Protein AF-A0A848P712-F1 (afdb_monomer_lite)

Organism: NCBI:txid190721

Structure (mmCIF, N/CA/C/O backbone):
data_AF-A0A848P712-F1
#
_entry.id   AF-A0A848P712-F1
#
loop_
_atom_site.group_PDB
_atom_site.id
_atom_site.type_symbol
_atom_site.label_atom_id
_atom_site.label_alt_id
_atom_site.label_comp_id
_atom_site.label_asym_id
_atom_site.label_entity_id
_atom_site.label_seq_id
_atom_site.pdbx_PDB_ins_code
_atom_site.Cartn_x
_atom_site.Cartn_y
_atom_site.Cartn_z
_atom_site.occupancy
_atom_site.B_iso_or_equiv
_atom_site.auth_seq_id
_atom_site.auth_comp_id
_atom_site.auth_asym_id
_atom_site.auth_atom_id
_atom_site.pdbx_PDB_model_num
ATOM 1 N N . MET A 1 1 ? 20.529 9.774 -14.842 1.00 45.62 1 MET A N 1
ATOM 2 C CA . MET A 1 1 ? 19.354 10.521 -14.344 1.00 45.62 1 MET A CA 1
ATOM 3 C C . MET A 1 1 ? 18.748 9.680 -13.233 1.00 45.62 1 MET A C 1
ATOM 5 O O . MET A 1 1 ? 18.475 8.518 -13.488 1.00 45.62 1 MET A O 1
ATOM 9 N N . TRP A 1 2 ? 18.683 10.189 -12.001 1.00 51.09 2 TRP A N 1
ATOM 10 C CA . TRP A 1 2 ? 18.174 9.441 -10.843 1.00 51.09 2 TRP A CA 1
ATOM 11 C C . TRP A 1 2 ? 16.652 9.620 -10.785 1.00 51.09 2 TRP A C 1
ATOM 13 O O . TRP A 1 2 ? 16.185 10.758 -10.772 1.00 51.09 2 TRP A O 1
ATOM 23 N N . GLY A 1 3 ? 15.893 8.524 -10.822 1.00 56.81 3 GLY A N 1
ATOM 24 C CA . GLY A 1 3 ? 14.435 8.527 -10.671 1.00 56.81 3 GLY A CA 1
ATOM 25 C C . GLY A 1 3 ? 14.047 8.140 -9.246 1.00 56.81 3 GLY A C 1
ATOM 26 O O . GLY A 1 3 ? 14.625 7.211 -8.686 1.00 56.81 3 GLY A O 1
ATOM 27 N N . PHE A 1 4 ? 13.092 8.854 -8.651 1.00 61.91 4 PHE A N 1
ATOM 28 C CA . PHE A 1 4 ? 12.530 8.501 -7.348 1.00 61.91 4 PHE A CA 1
ATOM 29 C C . PHE A 1 4 ? 11.230 7.727 -7.552 1.00 61.91 4 PHE A C 1
ATOM 31 O O . PHE A 1 4 ? 10.276 8.258 -8.118 1.00 61.91 4 PHE A O 1
ATOM 38 N N . HIS A 1 5 ? 11.195 6.492 -7.057 1.00 65.94 5 HIS A N 1
ATOM 39 C CA . HIS A 1 5 ? 10.010 5.644 -7.076 1.00 65.94 5 HIS A CA 1
ATOM 40 C C . HIS A 1 5 ? 9.353 5.691 -5.694 1.00 65.94 5 HIS A C 1
ATOM 42 O O . HIS A 1 5 ? 9.970 5.319 -4.699 1.00 65.94 5 HIS A O 1
ATOM 48 N N . ILE A 1 6 ? 8.115 6.186 -5.616 1.00 74.50 6 ILE A N 1
ATOM 49 C CA . ILE A 1 6 ? 7.359 6.249 -4.356 1.00 74.50 6 ILE A CA 1
ATOM 50 C C . ILE A 1 6 ? 6.385 5.075 -4.307 1.00 74.50 6 ILE A C 1
ATOM 52 O O . ILE A 1 6 ? 5.534 4.920 -5.188 1.00 74.50 6 ILE A O 1
ATOM 56 N N . HIS A 1 7 ? 6.497 4.263 -3.260 1.00 84.81 7 HIS A N 1
ATOM 57 C CA . HIS A 1 7 ? 5.634 3.117 -3.013 1.00 84.81 7 HIS A CA 1
ATOM 58 C C . HIS A 1 7 ? 5.593 2.749 -1.521 1.00 84.81 7 HIS A C 1
ATOM 60 O O . HIS A 1 7 ? 6.500 3.077 -0.759 1.00 84.81 7 HIS A O 1
ATOM 66 N N . LEU A 1 8 ? 4.551 2.023 -1.118 1.00 89.25 8 LEU A N 1
ATOM 67 C CA . LEU A 1 8 ? 4.442 1.360 0.177 1.00 89.25 8 LEU A CA 1
ATOM 68 C C . LEU A 1 8 ? 5.019 -0.049 0.042 1.00 89.25 8 LEU A C 1
ATOM 70 O O . LEU A 1 8 ? 4.466 -0.853 -0.701 1.00 89.25 8 LEU A O 1
ATOM 74 N N . ASP A 1 9 ? 6.103 -0.353 0.748 1.00 92.56 9 ASP A N 1
ATOM 75 C CA . ASP A 1 9 ? 6.620 -1.721 0.857 1.00 92.56 9 ASP A CA 1
ATOM 76 C C . ASP A 1 9 ? 5.782 -2.526 1.862 1.00 92.56 9 ASP A C 1
ATOM 78 O O . ASP A 1 9 ? 5.662 -2.136 3.026 1.00 92.56 9 ASP A O 1
ATOM 82 N N . ILE A 1 10 ? 5.162 -3.623 1.413 1.00 93.31 10 ILE A N 1
ATOM 83 C CA . ILE A 1 10 ? 4.196 -4.374 2.226 1.00 93.31 10 ILE A CA 1
ATOM 84 C C . ILE A 1 10 ? 4.887 -5.044 3.417 1.00 93.31 10 ILE A C 1
ATOM 86 O O . ILE A 1 10 ? 4.397 -4.948 4.542 1.00 93.31 10 ILE A O 1
ATOM 90 N N . GLU A 1 11 ? 6.006 -5.737 3.195 1.00 94.44 11 GLU A N 1
ATOM 91 C CA . GLU A 1 11 ? 6.683 -6.478 4.268 1.00 94.44 11 GLU A CA 1
ATOM 92 C C . GLU A 1 11 ? 7.342 -5.547 5.278 1.00 94.44 11 GLU A C 1
ATOM 94 O O . GLU A 1 11 ? 7.221 -5.752 6.487 1.00 94.44 11 GLU A O 1
ATOM 99 N N . GLY A 1 12 ? 8.007 -4.510 4.780 1.00 94.81 12 GLY A N 1
ATOM 100 C CA . GLY A 1 12 ? 8.611 -3.444 5.551 1.00 94.81 12 GLY A CA 1
ATOM 101 C C . GLY A 1 12 ? 7.576 -2.776 6.436 1.00 94.81 12 GLY A C 1
ATOM 102 O O . GLY A 1 12 ? 7.780 -2.746 7.647 1.00 94.81 12 GLY A O 1
ATOM 103 N N . PHE A 1 13 ? 6.444 -2.350 5.863 1.00 94.88 13 PHE A N 1
ATOM 104 C CA . PHE A 1 13 ? 5.356 -1.752 6.632 1.00 94.88 13 PHE A CA 1
ATOM 105 C C . PHE A 1 13 ? 4.838 -2.709 7.704 1.00 94.88 13 PHE A C 1
ATOM 107 O O . PHE A 1 13 ? 4.862 -2.355 8.875 1.00 94.88 13 PHE A O 1
ATOM 114 N N . VAL A 1 14 ? 4.446 -3.940 7.351 1.00 94.06 14 VAL A N 1
ATOM 115 C CA . VAL A 1 14 ? 3.904 -4.905 8.328 1.00 94.06 14 VAL A CA 1
ATOM 116 C C . VAL A 1 14 ? 4.895 -5.188 9.461 1.00 94.06 14 VAL A C 1
ATOM 118 O O . VAL A 1 14 ? 4.479 -5.341 10.608 1.00 94.06 14 VAL A O 1
ATOM 121 N N . ARG A 1 15 ? 6.198 -5.243 9.161 1.00 95.38 15 ARG A N 1
ATOM 122 C CA . ARG A 1 15 ? 7.250 -5.495 10.152 1.00 95.38 15 ARG A CA 1
ATOM 123 C C . ARG A 1 15 ? 7.489 -4.309 11.088 1.00 95.38 15 ARG A C 1
ATOM 125 O O . ARG A 1 15 ? 7.828 -4.541 12.244 1.00 95.38 15 ARG A O 1
ATOM 132 N N . SER A 1 16 ? 7.383 -3.073 10.599 1.00 95.50 16 SER A N 1
ATOM 133 C CA . SER A 1 16 ? 7.716 -1.868 11.377 1.00 95.50 16 SER A CA 1
ATOM 134 C C . SER A 1 16 ? 6.509 -1.138 11.965 1.00 95.50 16 SER A C 1
ATOM 136 O O . SER A 1 16 ? 6.686 -0.329 12.868 1.00 95.50 16 SER A O 1
ATOM 138 N N . SER A 1 17 ? 5.309 -1.384 11.441 1.00 94.25 17 SER A N 1
ATOM 139 C CA . SER A 1 17 ? 4.075 -0.710 11.853 1.00 94.25 17 SER A CA 1
ATOM 140 C C . SER A 1 17 ? 3.620 -1.132 13.250 1.00 94.25 17 SER A C 1
ATOM 142 O O . SER A 1 17 ? 3.634 -2.319 13.590 1.00 94.25 17 SER A O 1
ATOM 144 N N . THR A 1 18 ? 3.124 -0.174 14.021 1.00 96.25 18 THR A N 1
ATOM 145 C CA . THR A 1 18 ? 2.447 -0.397 15.296 1.00 96.25 18 THR A CA 1
ATOM 146 C C . THR A 1 18 ? 0.962 -0.626 15.048 1.00 96.25 18 THR A C 1
ATOM 148 O O . THR A 1 18 ? 0.249 0.237 14.538 1.00 96.25 18 THR A O 1
ATOM 151 N N . TYR A 1 19 ? 0.473 -1.810 15.410 1.00 94.12 19 TYR A N 1
ATOM 152 C CA . TYR A 1 19 ? -0.953 -2.118 15.348 1.00 94.12 19 TYR A CA 1
ATOM 153 C C . TYR A 1 19 ? -1.656 -1.689 16.650 1.00 94.12 19 TYR A C 1
ATOM 155 O O . TYR A 1 19 ? -1.146 -2.015 17.723 1.00 94.12 19 TYR A O 1
ATOM 163 N N . PRO A 1 20 ? -2.845 -1.054 16.595 1.00 95.69 20 PRO A N 1
ATOM 164 C CA . PRO A 1 20 ? -3.632 -0.739 15.397 1.00 95.69 20 PRO A CA 1
ATOM 165 C C . PRO A 1 20 ? -3.321 0.626 14.765 1.00 95.69 20 PRO A C 1
ATOM 167 O O . PRO A 1 20 ? -3.797 0.883 13.660 1.00 95.69 20 PRO A O 1
ATOM 170 N N . ASP A 1 21 ? -2.567 1.483 15.449 1.00 96.44 21 ASP A N 1
ATOM 171 C CA . ASP A 1 21 ? -2.509 2.924 15.176 1.00 96.44 21 ASP A CA 1
ATOM 172 C C . ASP A 1 21 ? -2.044 3.265 13.755 1.00 96.44 21 ASP A C 1
ATOM 174 O O . ASP A 1 21 ? -2.709 4.033 13.058 1.00 96.44 21 ASP A O 1
ATOM 178 N N . ASP A 1 22 ? -0.987 2.613 13.265 1.00 94.56 22 ASP A N 1
ATOM 179 C CA . ASP A 1 22 ? -0.429 2.894 11.934 1.00 94.56 22 ASP A CA 1
ATOM 180 C C . ASP A 1 22 ? -1.317 2.390 10.783 1.00 94.56 22 ASP A C 1
ATOM 182 O O . ASP A 1 22 ? -1.119 2.746 9.621 1.00 94.56 22 ASP A O 1
ATOM 186 N N . TYR A 1 23 ? -2.320 1.561 11.083 1.00 93.19 23 TYR A N 1
ATOM 187 C CA . TYR A 1 23 ? -3.258 1.030 10.091 1.00 93.19 23 TYR A CA 1
ATOM 188 C C . TYR A 1 23 ? -4.497 1.920 9.926 1.00 93.19 23 TYR A C 1
ATOM 190 O O . TYR A 1 23 ? -5.279 1.722 8.989 1.00 93.19 23 TYR A O 1
ATOM 198 N N . ILE A 1 24 ? -4.710 2.890 10.820 1.00 92.69 24 ILE A N 1
ATOM 199 C CA . ILE A 1 24 ? -5.884 3.765 10.790 1.00 92.69 24 ILE A CA 1
ATOM 200 C C . ILE A 1 24 ? -5.828 4.657 9.546 1.00 92.69 24 ILE A C 1
ATOM 202 O O . ILE A 1 24 ? -4.918 5.459 9.364 1.00 92.69 24 ILE A O 1
ATOM 206 N N . GLY A 1 25 ? -6.838 4.537 8.679 1.00 87.94 25 GLY A N 1
ATOM 207 C CA . GLY A 1 25 ? -6.951 5.373 7.479 1.00 87.94 25 GLY A CA 1
ATOM 208 C C . GLY A 1 25 ? -5.919 5.072 6.388 1.00 87.94 25 GLY A C 1
ATOM 209 O O . GLY A 1 25 ? -5.853 5.825 5.415 1.00 87.94 25 GLY A O 1
ATOM 210 N N . LEU A 1 26 ? -5.161 3.975 6.518 1.00 88.50 26 LEU A N 1
ATOM 211 C CA . LEU A 1 26 ? -4.141 3.552 5.555 1.00 88.50 26 LEU A CA 1
ATOM 212 C C . LEU A 1 26 ? -4.726 3.299 4.157 1.00 88.50 26 LEU A C 1
ATOM 214 O O . LEU A 1 26 ? -4.099 3.602 3.145 1.00 88.50 26 LEU A O 1
ATOM 218 N N . PHE A 1 27 ? -5.952 2.779 4.103 1.00 87.56 27 PHE A N 1
ATOM 219 C CA . PHE A 1 27 ? -6.669 2.498 2.866 1.00 87.56 27 PHE A CA 1
ATOM 220 C C . PHE A 1 27 ? -8.085 3.055 2.902 1.00 87.56 27 PHE A C 1
ATOM 222 O O . PHE A 1 27 ? -8.692 3.217 3.965 1.00 87.56 27 PHE A O 1
ATOM 229 N N . ARG A 1 28 ? -8.627 3.285 1.708 1.00 86.19 28 ARG A N 1
ATOM 230 C CA . ARG A 1 28 ? -10.039 3.575 1.478 1.00 86.19 28 ARG A CA 1
ATOM 231 C C . ARG A 1 28 ? -10.605 2.577 0.483 1.00 86.19 28 ARG A C 1
ATOM 233 O O . ARG A 1 28 ? -9.878 2.099 -0.386 1.00 86.19 28 ARG A O 1
ATOM 240 N N . ASP A 1 29 ? -11.881 2.257 0.632 1.00 83.31 29 ASP A N 1
ATOM 241 C CA . ASP A 1 29 ? -12.610 1.490 -0.373 1.00 83.31 29 ASP A CA 1
ATOM 242 C C . ASP A 1 29 ? -13.074 2.383 -1.539 1.00 83.31 29 ASP A C 1
ATOM 244 O O . ASP A 1 29 ? -12.852 3.597 -1.552 1.00 83.31 29 ASP A O 1
ATOM 248 N N . ALA A 1 30 ? -13.727 1.776 -2.531 1.00 79.44 30 ALA A N 1
ATOM 249 C CA . ALA A 1 30 ? -14.223 2.470 -3.721 1.00 79.44 30 ALA A CA 1
ATOM 250 C C . ALA A 1 30 ? -15.288 3.544 -3.422 1.00 79.44 30 ALA A C 1
ATOM 252 O O . ALA A 1 30 ? -15.516 4.422 -4.248 1.00 79.44 30 ALA A O 1
ATOM 253 N N . THR A 1 31 ? -15.924 3.503 -2.247 1.00 82.62 31 THR A N 1
ATOM 254 C CA . THR A 1 31 ? -16.893 4.521 -1.805 1.00 82.62 31 THR A CA 1
ATOM 255 C C . THR A 1 31 ? -16.218 5.687 -1.079 1.00 82.62 31 THR A C 1
ATOM 257 O O . THR A 1 31 ? -16.874 6.649 -0.683 1.00 82.62 31 THR A O 1
ATOM 260 N N . GLY A 1 32 ? -14.895 5.616 -0.894 1.00 81.00 32 GLY A N 1
ATOM 261 C CA . GLY A 1 32 ? -14.103 6.610 -0.180 1.00 81.00 32 GLY A CA 1
ATOM 262 C C . GLY A 1 32 ? -14.093 6.420 1.337 1.00 81.00 32 GLY A C 1
ATOM 263 O O . GLY A 1 32 ? -13.455 7.219 2.036 1.00 81.00 32 GLY A O 1
ATOM 264 N N . ARG A 1 33 ? -14.739 5.375 1.868 1.00 88.19 33 ARG A N 1
ATOM 265 C CA . ARG A 1 33 ? -14.727 5.053 3.300 1.00 88.19 33 ARG A CA 1
ATOM 266 C C . ARG A 1 33 ? -13.354 4.519 3.699 1.00 88.19 33 ARG A C 1
ATOM 268 O O . ARG A 1 33 ? -12.799 3.655 3.027 1.00 88.19 33 ARG A O 1
ATOM 275 N N . SER A 1 34 ? -12.818 5.012 4.814 1.00 89.75 34 SER A N 1
ATOM 276 C CA . SER A 1 34 ? -11.589 4.470 5.398 1.00 89.75 34 SER A CA 1
ATOM 277 C C . SER A 1 34 ? -11.804 3.040 5.892 1.00 89.75 34 SER A C 1
ATOM 279 O O . SER A 1 34 ? -12.762 2.769 6.621 1.00 89.75 34 SER A O 1
ATOM 281 N N . LEU A 1 35 ? -10.888 2.144 5.531 1.00 90.69 35 LEU A N 1
ATOM 282 C CA . LEU A 1 35 ? -10.850 0.801 6.096 1.00 90.69 35 LEU A CA 1
ATOM 283 C C . LEU A 1 35 ? -10.460 0.865 7.578 1.00 90.69 35 LEU A C 1
ATOM 285 O O . LEU A 1 35 ? -9.645 1.692 7.997 1.00 90.69 35 LEU A O 1
ATOM 289 N N . THR A 1 36 ? -11.039 -0.033 8.367 1.00 96.12 36 THR A N 1
ATOM 290 C CA . THR A 1 36 ? -10.612 -0.302 9.741 1.00 96.12 36 THR A CA 1
ATOM 291 C C . THR A 1 36 ? -9.202 -0.910 9.756 1.00 96.12 36 THR A C 1
ATOM 293 O O . THR A 1 36 ? -8.780 -1.509 8.763 1.00 96.12 36 THR A O 1
ATOM 296 N N . PRO A 1 37 ? -8.474 -0.843 10.887 1.00 96.56 37 PRO A N 1
ATOM 297 C CA . PRO A 1 37 ? -7.160 -1.475 11.015 1.00 96.56 37 PRO A CA 1
ATOM 298 C C . PRO A 1 37 ? -7.132 -2.960 10.624 1.00 96.56 37 PRO A C 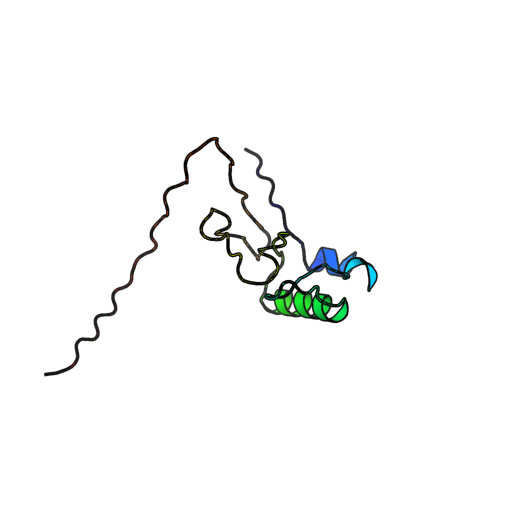1
ATOM 300 O O . PRO A 1 37 ? -6.204 -3.421 9.957 1.00 96.56 37 PRO A O 1
ATOM 303 N N . ALA A 1 38 ? -8.176 -3.709 10.990 1.00 96.62 38 ALA A N 1
ATOM 304 C CA . ALA A 1 38 ? -8.309 -5.119 10.637 1.00 96.62 38 ALA A CA 1
ATOM 305 C C . ALA A 1 38 ? -8.508 -5.316 9.123 1.00 96.62 38 ALA A C 1
ATOM 307 O O . ALA A 1 38 ? -7.813 -6.129 8.515 1.00 96.62 38 ALA A O 1
ATOM 308 N N . GLU A 1 39 ? -9.400 -4.542 8.494 1.00 95.06 39 GLU A N 1
ATOM 309 C CA . GLU A 1 39 ? -9.606 -4.569 7.038 1.00 95.06 39 GLU A CA 1
ATOM 310 C C . GLU A 1 39 ? -8.322 -4.192 6.279 1.00 95.06 39 GLU A C 1
ATOM 312 O O . GLU A 1 39 ? -7.970 -4.845 5.295 1.00 95.06 39 GLU A O 1
ATOM 317 N N . ALA A 1 40 ? -7.580 -3.189 6.760 1.00 93.44 40 ALA A N 1
ATOM 318 C CA . ALA A 1 40 ? -6.310 -2.764 6.179 1.00 93.44 40 ALA A CA 1
ATOM 319 C C . ALA A 1 40 ? -5.245 -3.872 6.237 1.00 93.44 40 ALA A C 1
ATOM 321 O O . ALA A 1 40 ? -4.574 -4.148 5.240 1.00 93.44 40 ALA A O 1
ATOM 322 N N . ARG A 1 41 ? -5.124 -4.563 7.377 1.00 94.62 41 ARG A N 1
ATOM 323 C CA . ARG A 1 41 ? -4.193 -5.691 7.532 1.00 94.62 41 ARG A CA 1
ATOM 324 C C . ARG A 1 41 ? -4.574 -6.878 6.644 1.00 94.62 41 ARG A C 1
ATOM 326 O O . ARG A 1 41 ? -3.701 -7.492 6.023 1.00 94.62 41 ARG A O 1
ATOM 333 N N . THR A 1 42 ? -5.867 -7.175 6.539 1.00 95.12 42 THR A N 1
ATOM 334 C CA . THR A 1 42 ? -6.383 -8.203 5.625 1.00 95.12 42 THR A CA 1
ATOM 335 C C . THR A 1 42 ? -6.074 -7.846 4.176 1.00 95.12 42 THR A C 1
ATOM 337 O O . THR A 1 42 ? -5.587 -8.695 3.432 1.00 95.12 42 THR A O 1
ATOM 340 N N . LYS A 1 43 ? -6.260 -6.582 3.778 1.00 91.56 43 LYS A N 1
ATOM 341 C CA . LYS A 1 43 ? -5.913 -6.110 2.435 1.00 91.56 43 LYS A CA 1
ATOM 342 C C . LYS A 1 43 ? -4.428 -6.311 2.117 1.00 91.56 43 LYS A C 1
ATOM 344 O O . LYS A 1 43 ? -4.126 -6.902 1.086 1.00 91.56 43 LYS A O 1
ATOM 349 N N . LEU A 1 44 ? -3.518 -5.914 3.011 1.00 93.19 44 LEU A N 1
ATOM 350 C CA . LEU A 1 44 ? -2.074 -6.150 2.836 1.00 93.19 44 LEU A CA 1
ATOM 351 C C . LEU A 1 44 ? -1.745 -7.642 2.689 1.00 93.19 44 LEU A C 1
ATOM 353 O O . LEU A 1 44 ? -0.899 -8.016 1.880 1.00 93.19 44 LEU A O 1
ATOM 357 N N . THR A 1 45 ? -2.442 -8.499 3.437 1.00 94.31 45 THR A N 1
ATOM 358 C CA . THR A 1 45 ? -2.280 -9.957 3.343 1.00 94.31 45 THR A CA 1
ATOM 359 C C . THR A 1 45 ? -2.744 -10.488 1.984 1.00 94.31 45 THR A C 1
ATOM 361 O O . THR A 1 45 ? -2.048 -11.298 1.375 1.00 94.31 45 THR A O 1
ATOM 364 N N . ILE A 1 46 ? -3.884 -10.005 1.477 1.00 92.00 46 ILE A N 1
ATOM 365 C CA . ILE A 1 46 ? -4.405 -10.357 0.148 1.00 92.00 46 ILE A CA 1
ATOM 366 C C . ILE A 1 46 ? -3.456 -9.874 -0.955 1.00 92.00 46 ILE A C 1
ATOM 368 O O . ILE A 1 46 ? -3.157 -10.634 -1.872 1.00 92.00 46 ILE A O 1
ATOM 372 N N . ASP A 1 47 ? -2.964 -8.637 -0.875 1.00 89.56 47 ASP A N 1
ATOM 373 C CA . ASP A 1 47 ? -2.024 -8.086 -1.857 1.00 89.56 47 ASP A CA 1
ATOM 374 C C . ASP A 1 47 ? -0.704 -8.870 -1.870 1.00 89.56 47 ASP A C 1
ATOM 376 O O . ASP A 1 47 ? -0.221 -9.246 -2.939 1.00 89.56 47 ASP A O 1
ATOM 380 N N . LYS A 1 48 ? -0.178 -9.236 -0.695 1.00 90.44 48 LYS A N 1
ATOM 381 C CA . LYS A 1 48 ? 0.984 -10.127 -0.596 1.00 90.44 48 LYS A CA 1
ATOM 382 C C . LYS A 1 48 ? 0.709 -11.501 -1.213 1.00 90.44 48 LYS A C 1
ATOM 384 O O . LYS A 1 48 ? 1.547 -12.018 -1.946 1.00 90.44 48 LYS A O 1
ATOM 389 N N . ALA A 1 49 ? -0.466 -12.086 -0.965 1.00 90.44 49 ALA A N 1
ATOM 390 C CA . ALA A 1 49 ? -0.858 -13.371 -1.552 1.00 90.44 49 ALA A CA 1
ATOM 391 C C . ALA A 1 49 ? -0.995 -13.316 -3.086 1.00 90.44 49 ALA A C 1
ATOM 393 O O . ALA A 1 49 ? -0.805 -14.328 -3.755 1.00 90.44 49 ALA A O 1
ATOM 394 N N . ARG A 1 50 ? -1.270 -12.134 -3.652 1.00 86.88 50 ARG A N 1
ATOM 395 C CA . ARG A 1 50 ? -1.261 -11.877 -5.104 1.00 86.88 50 ARG A CA 1
ATOM 396 C C . ARG A 1 50 ? 0.147 -11.688 -5.683 1.00 86.88 50 ARG A C 1
ATOM 398 O O . ARG A 1 50 ? 0.280 -11.498 -6.886 1.00 86.88 50 ARG A O 1
ATOM 405 N N . GLY A 1 51 ? 1.189 -11.743 -4.854 1.00 86.69 51 GLY A N 1
ATOM 406 C CA . GLY A 1 51 ? 2.580 -11.552 -5.266 1.00 86.69 51 GLY A CA 1
ATOM 407 C C . GLY A 1 51 ? 3.025 -10.090 -5.311 1.00 86.69 51 GLY A C 1
ATOM 408 O O . GLY A 1 51 ? 4.128 -9.809 -5.779 1.00 86.69 51 GLY A O 1
ATOM 409 N N . HIS A 1 52 ? 2.208 -9.152 -4.819 1.00 88.50 52 HIS A N 1
ATOM 410 C CA . HIS A 1 52 ? 2.627 -7.760 -4.701 1.00 88.50 52 HIS A CA 1
ATOM 411 C C . HIS A 1 52 ? 3.631 -7.621 -3.551 1.00 88.50 52 HIS A C 1
ATOM 413 O O . HIS A 1 52 ? 3.386 -8.086 -2.437 1.00 88.50 52 HIS A O 1
ATOM 419 N N . LYS A 1 53 ? 4.757 -6.958 -3.812 1.00 91.00 53 LYS A N 1
ATOM 420 C CA . LYS A 1 53 ? 5.722 -6.528 -2.789 1.00 91.00 53 LYS A CA 1
ATOM 421 C C . LYS A 1 53 ? 5.507 -5.077 -2.390 1.00 91.00 53 LYS A C 1
ATOM 423 O O . LYS A 1 53 ? 5.693 -4.724 -1.229 1.00 91.00 53 LYS A O 1
ATOM 428 N N . VAL A 1 54 ? 5.091 -4.254 -3.350 1.00 89.56 54 VAL A N 1
ATOM 429 C CA . VAL A 1 54 ? 4.895 -2.818 -3.164 1.00 89.56 54 VAL A CA 1
ATOM 430 C C . VAL A 1 54 ? 3.510 -2.377 -3.635 1.00 89.56 54 VAL A C 1
ATOM 432 O O . VAL A 1 54 ? 2.933 -2.991 -4.530 1.00 89.56 54 VAL A O 1
ATOM 435 N N . LEU A 1 55 ? 2.969 -1.315 -3.035 1.00 87.00 55 LEU A N 1
ATOM 436 C CA . LEU A 1 55 ? 1.674 -0.716 -3.378 1.00 87.00 55 LEU A CA 1
ATOM 437 C C . LEU A 1 55 ? 1.811 0.789 -3.664 1.00 87.00 55 LEU A C 1
ATOM 439 O O . LEU A 1 55 ? 2.667 1.452 -3.077 1.00 87.00 55 LEU A O 1
ATOM 443 N N . PRO A 1 56 ? 0.976 1.372 -4.537 1.00 80.75 56 PRO A N 1
ATOM 444 C CA . PRO A 1 56 ? 1.005 2.808 -4.803 1.00 80.75 56 PRO A CA 1
ATOM 445 C C . PRO A 1 56 ? 0.507 3.624 -3.596 1.00 80.75 56 PRO A C 1
ATOM 447 O O . PRO A 1 56 ? -0.567 3.364 -3.057 1.00 80.75 56 PRO A O 1
ATOM 450 N N . MET A 1 57 ? 1.249 4.670 -3.208 1.00 76.38 57 MET A N 1
ATOM 451 C CA . MET A 1 57 ? 0.883 5.597 -2.118 1.00 76.38 57 MET A CA 1
ATOM 452 C C . MET A 1 57 ? 0.047 6.787 -2.614 1.00 76.38 57 MET A C 1
ATOM 454 O O . MET A 1 57 ? 0.388 7.946 -2.388 1.00 76.38 57 MET A O 1
ATOM 458 N N . SER A 1 58 ? -1.052 6.517 -3.316 1.00 70.75 58 SER A N 1
ATOM 459 C CA . SER A 1 58 ? -2.015 7.549 -3.719 1.00 70.75 58 SER A CA 1
ATOM 460 C C . SER A 1 58 ? -3.397 7.217 -3.171 1.00 70.75 58 SER A C 1
ATOM 462 O O . SER A 1 58 ? -3.830 6.067 -3.224 1.00 70.75 58 SER A O 1
ATOM 464 N N . LYS A 1 59 ? -4.111 8.245 -2.692 1.00 62.94 59 LYS A N 1
ATOM 465 C CA . LYS A 1 59 ? -5.510 8.124 -2.251 1.00 62.94 59 LYS A CA 1
ATOM 466 C C . LYS A 1 59 ? -6.410 7.548 -3.347 1.00 62.94 59 LYS A C 1
ATOM 468 O O . LYS A 1 59 ? -7.363 6.848 -3.035 1.00 62.94 59 LYS A O 1
ATOM 473 N N . GLU A 1 60 ? -6.088 7.832 -4.604 1.00 63.12 60 GLU A N 1
ATOM 474 C CA . GLU A 1 60 ? -6.882 7.452 -5.775 1.00 63.12 60 GLU A CA 1
ATOM 475 C C . GLU A 1 60 ? -6.446 6.091 -6.335 1.00 63.12 60 GLU A C 1
ATOM 477 O O . GLU A 1 60 ? -7.269 5.357 -6.869 1.00 63.12 60 GLU A O 1
ATOM 482 N N . CYS A 1 61 ? -5.171 5.713 -6.167 1.00 66.19 61 CYS A N 1
ATOM 483 C CA . CYS A 1 61 ? -4.626 4.458 -6.702 1.00 66.19 61 CYS A CA 1
ATOM 484 C C . CYS A 1 61 ? -4.492 3.322 -5.679 1.00 66.19 61 CYS A C 1
ATOM 486 O O . CYS A 1 61 ? -4.191 2.199 -6.068 1.00 66.19 61 CYS A O 1
ATOM 488 N N . GLY A 1 62 ? -4.708 3.585 -4.387 1.00 60.66 62 GLY A N 1
ATOM 489 C CA . GLY A 1 62 ? -4.642 2.574 -3.324 1.00 60.66 62 GLY A CA 1
ATOM 490 C C . GLY A 1 62 ? -5.931 1.762 -3.124 1.00 60.66 62 GLY A C 1
ATOM 491 O O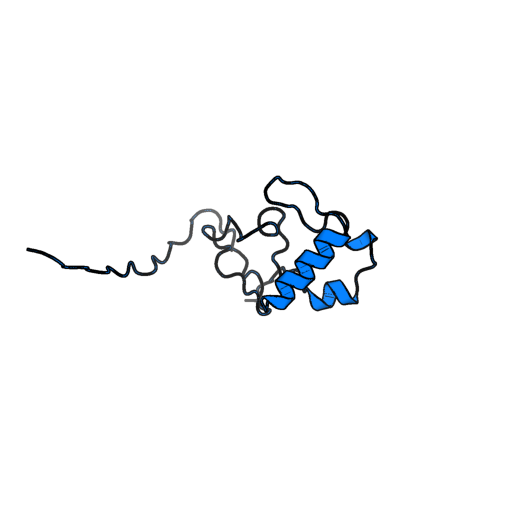 . GLY A 1 62 ? -5.899 0.731 -2.447 1.00 60.66 62 GLY A O 1
ATOM 492 N N . ALA A 1 63 ? -7.055 2.210 -3.697 1.00 60.91 63 ALA A N 1
ATOM 493 C CA . ALA A 1 63 ? -8.374 1.592 -3.518 1.00 60.91 63 ALA A CA 1
ATOM 494 C C . ALA A 1 63 ? -8.673 0.455 -4.522 1.00 60.91 63 ALA A C 1
ATOM 496 O O . ALA A 1 63 ? -9.417 -0.469 -4.195 1.00 60.91 63 ALA A O 1
ATOM 497 N N . ALA A 1 64 ? -8.090 0.500 -5.726 1.00 58.09 64 ALA A N 1
ATOM 498 C CA . ALA A 1 64 ? -8.307 -0.446 -6.829 1.00 58.09 64 ALA A CA 1
ATOM 499 C C . ALA A 1 64 ? -7.124 -0.394 -7.826 1.00 58.09 64 ALA A C 1
ATOM 501 O O . ALA A 1 64 ? -6.053 0.103 -7.482 1.00 58.09 64 ALA A O 1
ATOM 502 N N . LEU A 1 65 ? -7.301 -0.886 -9.063 1.00 60.25 65 LEU A N 1
ATOM 503 C CA . LEU A 1 65 ? -6.397 -0.546 -10.172 1.00 60.25 65 LEU A CA 1
ATOM 504 C C . LEU A 1 65 ? -6.319 0.983 -10.296 1.00 60.25 65 LEU A C 1
ATOM 506 O O . LEU A 1 65 ? -7.348 1.655 -10.275 1.00 60.25 65 LEU A O 1
ATOM 510 N N . CYS A 1 66 ? -5.104 1.524 -10.384 1.00 63.78 66 CYS A N 1
ATOM 511 C CA . CYS A 1 66 ? -4.873 2.966 -10.387 1.00 63.78 66 CYS A CA 1
ATOM 512 C C . CYS A 1 66 ? -5.627 3.635 -11.550 1.00 63.78 66 CYS A C 1
ATOM 514 O O . CYS A 1 66 ? -5.299 3.351 -12.703 1.00 63.78 66 CYS A O 1
ATOM 516 N N . PRO A 1 67 ? -6.600 4.531 -11.290 1.00 63.12 67 PRO A N 1
ATOM 517 C CA . PRO A 1 67 ? -7.372 5.178 -12.353 1.00 63.12 67 PRO A CA 1
ATOM 518 C C . PRO A 1 67 ? -6.495 6.064 -13.246 1.00 63.12 67 PRO A C 1
ATOM 520 O O . PRO A 1 67 ? -6.790 6.235 -14.421 1.00 63.12 67 PRO A O 1
ATOM 523 N N . HIS A 1 68 ? -5.364 6.541 -12.721 1.00 63.25 68 HIS A N 1
ATOM 524 C CA . HIS A 1 68 ? -4.372 7.328 -13.462 1.00 63.25 68 HIS A CA 1
ATOM 525 C C . HIS A 1 68 ? -3.441 6.480 -14.330 1.00 63.25 68 HIS A C 1
ATOM 527 O O . HIS A 1 68 ? -2.427 6.990 -14.808 1.00 63.25 68 HIS A O 1
ATOM 533 N N . ALA A 1 69 ? -3.725 5.184 -14.516 1.00 61.81 69 ALA A N 1
ATOM 534 C CA . ALA A 1 69 ? -2.923 4.327 -15.383 1.00 61.81 69 ALA A CA 1
ATOM 535 C C . ALA A 1 69 ? -2.729 4.979 -16.765 1.00 61.81 69 ALA A C 1
ATOM 537 O O . ALA A 1 69 ? -1.615 5.066 -17.262 1.00 61.81 69 ALA A O 1
ATOM 538 N N . THR A 1 70 ? -3.775 5.554 -17.349 1.00 54.91 70 THR A N 1
ATOM 539 C CA . THR A 1 70 ? -3.705 6.221 -18.659 1.00 54.91 70 THR A CA 1
ATOM 540 C C . THR A 1 70 ? -2.872 7.509 -18.675 1.00 54.91 70 THR A C 1
ATOM 542 O O . THR A 1 70 ? -2.359 7.867 -19.731 1.00 54.91 70 THR A O 1
ATOM 545 N N . ASP A 1 71 ? -2.671 8.164 -17.527 1.00 55.44 71 ASP A N 1
ATOM 546 C CA . ASP A 1 71 ? -1.973 9.456 -17.395 1.00 55.44 71 ASP A CA 1
ATOM 547 C C . ASP A 1 71 ? -0.476 9.303 -17.058 1.00 55.44 71 ASP A C 1
ATOM 549 O O . ASP A 1 71 ? 0.168 10.210 -16.527 1.00 55.44 71 ASP A O 1
ATOM 553 N N . GLY A 1 72 ? 0.098 8.132 -17.345 1.00 52.16 72 GLY A N 1
ATOM 554 C CA . GLY A 1 72 ? 1.499 7.818 -17.046 1.00 52.16 72 GLY A CA 1
ATOM 555 C C . GLY A 1 72 ? 1.723 7.224 -15.654 1.00 52.16 72 GLY A C 1
ATOM 556 O O . GLY A 1 72 ? 2.862 6.948 -15.288 1.00 52.16 72 GLY A O 1
ATOM 557 N N . CYS A 1 73 ? 0.654 6.953 -14.898 1.00 56.44 73 CYS A N 1
ATOM 558 C CA . CYS A 1 73 ? 0.705 6.017 -13.771 1.00 56.44 73 CYS A CA 1
ATOM 559 C C . CYS A 1 73 ? 0.543 4.551 -14.241 1.00 56.44 73 CYS A C 1
ATOM 561 O O . CYS A 1 73 ? 0.416 3.637 -13.424 1.00 56.44 73 CYS A O 1
ATOM 563 N N . SER A 1 74 ? 0.513 4.306 -15.560 1.00 57.97 74 SER A N 1
ATOM 564 C CA . SER A 1 74 ? 0.629 2.977 -16.166 1.00 57.97 74 SER A CA 1
ATOM 565 C C . SER A 1 74 ? 2.032 2.445 -15.928 1.00 57.97 74 SER A C 1
ATOM 567 O O . SER A 1 74 ? 3.008 3.135 -16.216 1.00 57.97 74 SER A O 1
ATOM 569 N N . GLY A 1 75 ? 2.132 1.198 -15.472 1.00 65.44 75 GLY A N 1
ATOM 570 C CA . GLY A 1 75 ? 3.423 0.541 -15.271 1.00 65.44 75 GLY A CA 1
ATOM 571 C C . GLY A 1 75 ? 3.957 0.627 -13.845 1.00 65.44 75 GLY A C 1
ATOM 572 O O . GLY A 1 75 ? 5.165 0.539 -13.654 1.00 65.44 75 GLY A O 1
ATOM 573 N N . PHE A 1 76 ? 3.083 0.781 -12.842 1.00 76.62 76 PHE A N 1
ATOM 574 C CA . PHE A 1 76 ? 3.474 0.514 -11.461 1.00 76.62 76 PHE A CA 1
ATOM 575 C C . PHE A 1 76 ? 3.971 -0.931 -11.344 1.00 76.62 76 PHE A C 1
ATOM 577 O O . PHE A 1 76 ? 3.212 -1.877 -11.568 1.00 76.62 76 PHE A O 1
ATOM 584 N N . ASP A 1 77 ? 5.240 -1.101 -10.989 1.00 81.19 77 ASP A N 1
ATOM 585 C CA . ASP A 1 77 ? 5.818 -2.421 -10.788 1.00 81.19 77 ASP A CA 1
ATOM 586 C C . ASP A 1 77 ? 5.567 -2.898 -9.356 1.00 81.19 77 ASP A C 1
ATOM 588 O O . ASP A 1 77 ? 6.301 -2.570 -8.419 1.00 81.19 77 ASP A O 1
ATOM 592 N N . TYR A 1 78 ? 4.532 -3.723 -9.202 1.00 82.44 78 TYR A N 1
ATOM 593 C CA . TYR A 1 78 ? 4.176 -4.356 -7.933 1.00 82.44 78 TYR A CA 1
ATOM 594 C C . TYR A 1 78 ? 5.250 -5.319 -7.407 1.00 82.44 78 TYR A C 1
ATOM 596 O O . TYR A 1 78 ? 5.198 -5.686 -6.232 1.00 82.44 78 TYR A O 1
ATOM 604 N N . SER A 1 79 ? 6.228 -5.727 -8.224 1.00 84.50 79 SER A N 1
ATOM 605 C CA . SER A 1 79 ? 7.285 -6.663 -7.824 1.00 84.50 79 SER A CA 1
ATOM 606 C 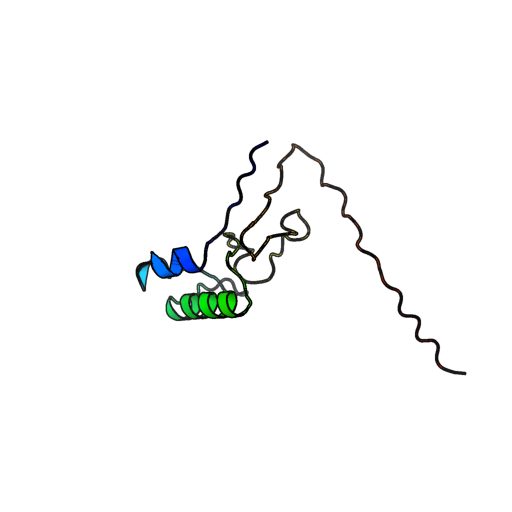C . SER A 1 79 ? 8.453 -6.006 -7.073 1.00 84.50 79 SER A C 1
ATOM 608 O O . SER A 1 79 ? 9.287 -6.730 -6.509 1.00 84.50 79 SER A O 1
ATOM 610 N N . GLY A 1 80 ? 8.486 -4.667 -7.013 1.00 79.88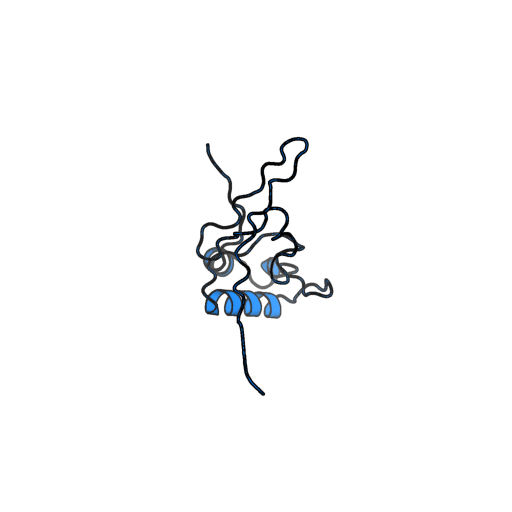 80 GLY A N 1
ATOM 611 C CA . GLY A 1 80 ? 9.452 -3.895 -6.225 1.00 79.88 80 GLY A CA 1
ATOM 612 C C . GLY A 1 80 ? 9.898 -2.569 -6.848 1.00 79.88 80 GLY A C 1
ATOM 613 O O . GLY A 1 80 ? 10.428 -1.731 -6.130 1.00 79.88 80 GLY A O 1
ATOM 614 N N . GLY A 1 81 ? 9.687 -2.354 -8.150 1.00 75.69 81 GLY A N 1
ATOM 615 C CA . GLY A 1 81 ? 10.089 -1.121 -8.835 1.00 75.69 81 GLY A CA 1
ATOM 616 C C . GLY A 1 81 ? 9.183 0.086 -8.567 1.00 75.69 81 GLY A C 1
ATOM 617 O O . GLY A 1 81 ? 9.619 1.225 -8.714 1.00 75.69 81 GLY A O 1
ATOM 618 N N . GLY A 1 82 ? 7.933 -0.131 -8.146 1.00 77.19 82 GLY A N 1
ATOM 619 C CA . GLY A 1 82 ? 6.994 0.940 -7.811 1.00 77.19 82 GLY A CA 1
ATOM 620 C C . GLY A 1 82 ? 6.598 1.818 -9.003 1.00 77.19 82 GLY A C 1
ATOM 621 O O . GLY A 1 82 ? 6.649 1.397 -10.157 1.00 77.19 82 GLY A O 1
ATOM 622 N N . CYS A 1 83 ? 6.153 3.051 -8.732 1.00 73.38 83 CYS A N 1
ATOM 623 C CA . CYS A 1 83 ? 5.748 3.981 -9.789 1.00 73.38 83 CYS A CA 1
ATOM 624 C C . CYS A 1 83 ? 6.989 4.634 -10.418 1.00 73.38 83 CYS A C 1
ATOM 626 O O . CYS A 1 83 ? 7.758 5.236 -9.667 1.00 73.38 83 CYS A O 1
ATOM 628 N N . PRO A 1 84 ? 7.179 4.604 -11.752 1.00 67.62 84 PRO A N 1
ATOM 629 C CA . PRO A 1 84 ? 8.275 5.315 -12.424 1.00 67.62 84 PRO A CA 1
ATOM 630 C C . PRO A 1 84 ? 8.188 6.845 -12.310 1.00 67.62 84 PRO A C 1
ATOM 632 O O . PRO A 1 84 ? 9.144 7.546 -12.637 1.00 67.62 84 PRO A O 1
ATOM 635 N N . GLY A 1 85 ? 7.056 7.360 -11.820 1.00 63.69 85 GLY A N 1
ATOM 636 C CA . GLY A 1 85 ? 6.757 8.782 -11.799 1.00 63.69 85 GLY A CA 1
ATOM 637 C C . GLY A 1 85 ? 6.446 9.307 -13.200 1.00 63.69 85 GLY A C 1
ATOM 638 O O . GLY A 1 85 ? 6.728 8.675 -14.214 1.00 63.69 85 GLY A O 1
ATOM 639 N N . TYR A 1 86 ? 5.853 10.494 -13.261 1.00 57.28 86 TYR A N 1
ATOM 640 C CA . TYR A 1 86 ? 5.658 11.223 -14.508 1.00 57.28 86 TYR A CA 1
ATOM 641 C C . TYR A 1 86 ? 6.479 12.510 -14.449 1.00 57.28 86 TYR A C 1
ATOM 643 O O . TYR A 1 86 ? 6.457 13.231 -13.448 1.00 57.28 86 TYR A O 1
ATOM 651 N N . GLN A 1 87 ? 7.217 12.827 -15.516 1.00 52.81 87 GLN A N 1
ATOM 652 C CA . GLN A 1 87 ? 7.790 14.163 -15.652 1.00 52.81 87 GLN A CA 1
ATOM 653 C C . GLN A 1 87 ? 6.631 15.144 -15.864 1.00 52.81 87 GLN A C 1
ATOM 655 O O . GLN A 1 87 ? 6.011 15.151 -16.926 1.00 52.81 87 GLN A O 1
ATOM 660 N N . ARG A 1 88 ? 6.352 16.013 -14.883 1.00 47.31 88 ARG A N 1
ATOM 661 C CA . ARG A 1 88 ? 5.571 17.238 -15.126 1.00 47.31 88 ARG A CA 1
ATOM 662 C C . ARG A 1 88 ? 6.423 18.206 -15.949 1.00 47.31 88 ARG A C 1
ATOM 664 O O . ARG A 1 88 ? 6.933 19.192 -15.432 1.00 47.31 88 ARG A O 1
ATOM 671 N N . GLY A 1 89 ? 6.637 17.893 -17.224 1.00 40.94 89 GLY A N 1
ATOM 672 C CA . GLY A 1 89 ? 7.077 18.887 -18.194 1.00 40.94 89 GLY A CA 1
ATOM 673 C C . GLY A 1 89 ? 5.943 19.886 -18.403 1.00 40.94 89 GLY A C 1
ATOM 674 O O . GLY A 1 89 ? 4.782 19.482 -18.479 1.00 40.94 89 GLY A O 1
ATOM 675 N N . ASN A 1 90 ? 6.254 21.180 -18.471 1.00 45.94 90 ASN A N 1
ATOM 676 C CA . ASN A 1 90 ? 5.284 22.195 -18.874 1.00 45.94 90 ASN A CA 1
ATOM 677 C C . ASN A 1 90 ? 4.709 21.823 -20.256 1.00 45.94 90 ASN A C 1
ATOM 679 O O . ASN A 1 90 ? 5.343 22.069 -21.274 1.00 45.94 90 ASN A O 1
ATOM 683 N N . GLY A 1 91 ? 3.523 21.209 -20.272 1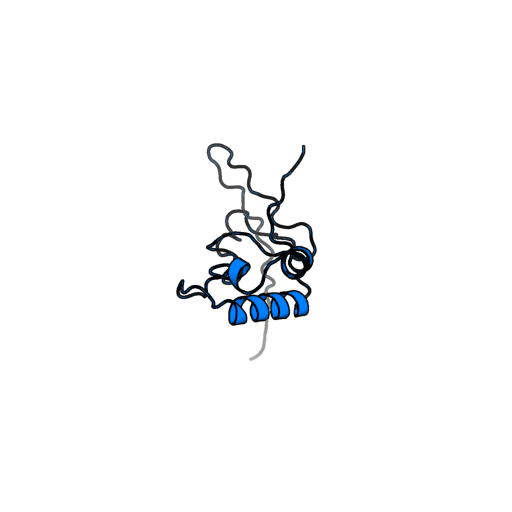.00 49.59 91 GLY A N 1
ATOM 684 C CA . GLY A 1 91 ? 2.652 21.045 -21.435 1.00 49.59 91 GLY A CA 1
ATOM 685 C C . GLY A 1 91 ? 3.180 20.207 -22.607 1.00 49.59 91 GLY A C 1
ATOM 686 O O . GLY A 1 91 ? 3.603 20.766 -23.610 1.00 49.59 91 GLY A O 1
ATOM 687 N N . LYS A 1 92 ? 3.005 18.880 -22.550 1.00 37.16 92 LYS A N 1
ATOM 688 C CA . LYS A 1 92 ? 2.371 18.067 -23.617 1.00 37.16 92 LYS A CA 1
ATOM 689 C C . LYS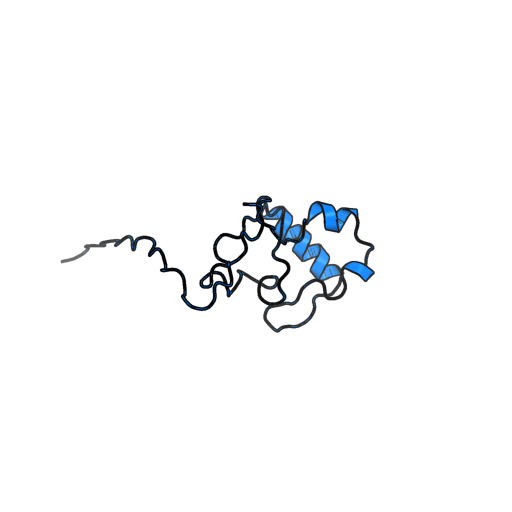 A 1 92 ? 2.240 16.621 -23.135 1.00 37.16 92 LYS A C 1
ATOM 691 O O . LYS A 1 92 ? 3.224 16.036 -22.697 1.00 37.16 92 LYS A O 1
ATOM 696 N N . ALA A 1 93 ? 1.033 16.061 -23.212 1.00 44.09 93 ALA A N 1
ATOM 697 C CA . ALA A 1 93 ? 0.793 14.647 -22.939 1.00 44.09 93 ALA A CA 1
ATOM 698 C C . ALA A 1 93 ? 1.668 13.776 -23.858 1.00 44.09 93 ALA A C 1
ATOM 700 O O . ALA A 1 93 ? 1.773 14.049 -25.058 1.00 44.09 93 ALA A O 1
ATOM 701 N N . ALA A 1 94 ? 2.316 12.762 -23.283 1.00 46.81 94 ALA A N 1
ATOM 702 C CA . ALA A 1 94 ? 3.072 11.775 -24.042 1.00 46.81 94 ALA A CA 1
ATOM 703 C C . ALA A 1 94 ? 2.107 10.944 -24.913 1.00 46.81 94 ALA A C 1
ATOM 705 O O . ALA A 1 94 ? 1.000 10.643 -24.465 1.00 46.81 94 ALA A O 1
ATOM 706 N N . PRO A 1 95 ? 2.482 10.585 -26.153 1.00 41.75 95 PRO A N 1
ATOM 707 C CA . PRO A 1 95 ? 1.600 9.834 -27.033 1.00 41.75 95 PRO A CA 1
ATOM 708 C C . PRO A 1 95 ? 1.404 8.409 -26.506 1.00 41.75 95 PRO A C 1
ATOM 710 O O . PRO A 1 95 ? 2.366 7.703 -26.201 1.00 41.75 95 PRO A O 1
ATOM 713 N N . HIS A 1 96 ? 0.139 8.000 -26.413 1.00 46.97 96 HIS A N 1
ATOM 714 C CA . HIS A 1 96 ? -0.270 6.643 -26.076 1.00 46.97 96 HIS A CA 1
ATOM 715 C C . HIS A 1 96 ? 0.305 5.650 -27.097 1.00 46.97 96 HIS A C 1
ATOM 717 O O . HIS A 1 96 ? 0.037 5.761 -28.292 1.00 46.97 96 HIS A O 1
ATOM 723 N N . SER A 1 97 ? 1.073 4.662 -26.631 1.00 41.59 97 SER A N 1
ATOM 724 C CA . SER A 1 97 ? 1.382 3.478 -27.435 1.00 41.59 97 SER A CA 1
ATOM 725 C C . SER A 1 97 ? 0.129 2.607 -27.468 1.00 41.59 97 SER A C 1
ATOM 727 O O . SER A 1 97 ? -0.237 1.992 -26.466 1.00 41.59 97 SER A O 1
ATOM 729 N N . THR A 1 98 ? -0.583 2.618 -28.592 1.00 39.78 98 THR A N 1
ATOM 730 C CA . THR A 1 98 ? -1.722 1.733 -28.838 1.00 39.78 98 THR A CA 1
ATOM 731 C C . THR A 1 98 ? -1.226 0.293 -28.905 1.00 39.78 98 THR A C 1
ATOM 733 O O . THR A 1 98 ? -0.671 -0.131 -29.919 1.00 39.78 98 THR A O 1
ATOM 736 N N . ALA A 1 99 ? -1.412 -0.459 -27.820 1.00 38.69 99 ALA A N 1
ATOM 737 C CA . ALA A 1 99 ? -1.254 -1.904 -27.833 1.00 38.69 99 ALA A CA 1
ATOM 738 C C . ALA A 1 99 ? -2.383 -2.523 -28.675 1.00 38.69 99 ALA A C 1
ATOM 740 O O . ALA A 1 99 ? -3.554 -2.453 -28.316 1.00 38.69 99 ALA A O 1
ATOM 741 N N . THR A 1 100 ? -1.972 -3.052 -29.825 1.00 40.28 100 THR A N 1
ATOM 742 C CA . THR A 1 100 ? -2.557 -4.094 -30.676 1.00 40.28 100 THR A CA 1
ATOM 743 C C . THR A 1 100 ? -3.974 -4.568 -30.329 1.00 40.28 100 THR A C 1
ATOM 745 O O . THR A 1 100 ? -4.166 -5.370 -29.417 1.00 40.28 100 THR A O 1
ATOM 748 N N . THR A 1 101 ? -4.949 -4.180 -31.154 1.00 37.34 101 THR A N 1
ATOM 749 C CA . THR A 1 101 ? -6.200 -4.932 -31.317 1.00 37.34 101 THR A CA 1
ATOM 750 C C . THR A 1 101 ? -5.869 -6.249 -32.017 1.00 37.34 101 THR A C 1
ATOM 752 O O . THR A 1 101 ? -5.493 -6.256 -33.186 1.00 37.34 101 THR A O 1
ATOM 755 N N . THR A 1 102 ? -5.965 -7.369 -31.304 1.00 40.28 102 THR A N 1
ATOM 756 C CA . THR A 1 102 ? -6.032 -8.694 -31.927 1.00 40.28 102 THR A CA 1
ATOM 757 C C . THR A 1 102 ? -7.463 -8.900 -32.411 1.00 40.28 102 THR A C 1
ATOM 759 O O . THR A 1 102 ? -8.373 -9.068 -31.603 1.00 40.28 102 THR A O 1
ATOM 762 N N . GLU A 1 103 ? -7.664 -8.840 -33.724 1.00 40.28 103 GLU A N 1
ATOM 763 C CA . GLU A 1 103 ? -8.913 -9.238 -34.370 1.00 40.28 103 GLU A CA 1
ATOM 764 C C . GLU A 1 103 ? -9.034 -10.770 -34.300 1.00 40.28 103 GLU A C 1
ATOM 766 O O . GLU A 1 103 ? -8.211 -11.498 -34.857 1.00 40.28 103 GLU A O 1
ATOM 771 N N . VAL A 1 104 ? -10.038 -11.264 -33.576 1.00 43.53 104 VAL A N 1
ATOM 772 C CA . VAL A 1 104 ? -10.534 -12.641 -33.696 1.00 43.53 104 VAL A CA 1
ATOM 773 C C . VAL A 1 104 ? -11.603 -12.636 -34.782 1.00 43.53 104 VAL A C 1
ATOM 775 O O . VAL A 1 104 ? -12.677 -12.073 -34.593 1.00 43.53 104 VAL A O 1
ATOM 778 N N . ASN A 1 105 ? -11.287 -13.229 -35.932 1.00 45.38 105 ASN A N 1
ATOM 779 C CA . ASN A 1 105 ? -12.267 -13.504 -36.977 1.00 45.38 105 ASN A CA 1
ATOM 780 C C . ASN A 1 105 ? -12.877 -14.884 -36.713 1.00 45.38 105 ASN A C 1
ATOM 782 O O . ASN A 1 105 ? -12.296 -15.900 -37.093 1.00 45.38 105 ASN A O 1
ATOM 786 N N . ASP A 1 106 ? -14.043 -14.908 -36.073 1.00 41.53 106 ASP A N 1
ATOM 787 C CA . ASP A 1 106 ? -14.953 -16.051 -36.119 1.00 41.53 106 ASP A CA 1
ATOM 788 C C . ASP A 1 106 ? -15.764 -15.958 -37.419 1.00 41.53 106 ASP A C 1
ATOM 790 O O . ASP A 1 106 ? -16.690 -15.158 -37.539 1.00 41.53 106 ASP A O 1
ATOM 794 N N . ALA A 1 107 ? -15.381 -16.753 -38.418 1.00 43.16 107 ALA A N 1
ATOM 795 C CA . ALA A 1 107 ? -16.205 -17.015 -39.593 1.00 43.16 107 ALA A CA 1
ATOM 796 C C . ALA A 1 107 ? -16.901 -18.369 -39.396 1.00 43.16 107 ALA A C 1
ATOM 798 O O . ALA A 1 107 ? -16.263 -19.418 -39.500 1.00 43.16 107 ALA A O 1
ATOM 799 N N . ALA A 1 108 ? -18.200 -18.329 -39.106 1.00 41.59 108 ALA A N 1
ATOM 800 C CA . ALA A 1 108 ? -19.105 -19.471 -39.150 1.00 41.59 108 ALA A CA 1
ATOM 801 C C . ALA A 1 108 ? -20.399 -19.056 -39.873 1.00 41.59 108 ALA A C 1
ATOM 803 O O . ALA A 1 108 ? -20.930 -17.995 -39.550 1.00 41.59 108 ALA A O 1
ATOM 804 N N . ASP A 1 109 ? -20.856 -19.934 -40.780 1.00 44.47 109 ASP A N 1
ATOM 805 C CA . ASP A 1 109 ? -22.194 -20.035 -41.405 1.00 44.47 109 ASP A CA 1
ATOM 806 C C . ASP A 1 109 ? -22.663 -18.859 -42.299 1.00 44.47 109 ASP A C 1
ATOM 808 O O . ASP A 1 109 ? -22.611 -17.702 -41.898 1.00 44.47 109 ASP A O 1
ATOM 812 N N . GLU A 1 110 ? -23.146 -19.027 -43.538 1.00 42.84 110 GLU A N 1
ATOM 813 C CA . GLU A 1 110 ? -23.691 -20.175 -44.293 1.00 42.84 110 GLU A CA 1
ATOM 814 C C . GLU A 1 110 ? -23.369 -20.082 -45.798 1.00 42.84 110 GLU A C 1
ATOM 816 O O . GLU A 1 110 ? -23.143 -18.950 -46.297 1.00 42.84 110 GLU A O 1
#

Radius of gyration: 18.38 Å; chains: 1; bounding box: 43×42×60 Å

Secondary structure (DSSP, 8-state):
-PPPPP-EEHHHHHHHPPTTGGGTTS-B-TTSPBPPHHHHHHHHHHHHHTT-SEE---TTTSSSS-GGGGGTTTT-BTTTTB-------SS-PPPP--------------

pLDDT: mean 72.13, std 20.08, range [37.16, 96.62]

Foldseek 3Di:
DDFDADWAFLVVCVVPPDPPVNQWQQAAAPVRHRDHSVRSNVVSVVLVVVQFRIADRDRQPRHDHRPCLVQQQVPQDRNPRGRRDDPPDPDDGDDDDDPDDDDDDDDDDD

Sequence (110 aa):
MWGFHIHLDIEGFVRSSTYPDDYIGLFRDATGRSLTPAEARTKLTIDKARGHKVLPMSKECGAALCPHATDGCSGFDYSGGGCPGYQRGNGKAAPHSTATTTEVNDAADE